Protein AF-A0A848LR47-F1 (afdb_monomer)

Sequence (119 aa):
MKRHVMLWAVFGVLGFFGAGCGPAMDEPAPQAGDPTTEPRPADDVTSEEDGEVHQMARNCQSTCPGVRADGTSCSIVGFGSTTFLGGCKKACRFAREDAVSKQEAQGCTISSACSDVCS

Mean predicted aligned error: 19.24 Å

Organism: NCBI:txid394095

Foldseek 3Di:
DPPPPPPPPPPPPPDDPDDDPDDDDDDDDDDDDDDDDDDDDDDDDDDDDPPDPVLQKKKKKKWFWWAAPVRDIDIFIFIAIDPNPDDQVRRVVNRVVRSCVCCVVVRTDRDDDIDMDMD

Secondary structure (DSSP, 8-state):
--SSSSSSSSSSSSS------------------------PPP----------------EEEEEEEEEETTS-EEEEEEEEE--TT--HHHHHHHHHHHHHHHHHHTTEEE-SPPEEEE-

pLDDT: mean 71.54, std 22.07, range [36.75, 96.75]

Solvent-accessible surface area (backbone atoms only — not comparable to full-atom values): 7669 Å² total; per-residue (Å²): 144,86,74,78,79,75,70,70,79,76,74,81,86,80,82,79,89,82,82,80,87,72,88,80,84,83,86,88,81,91,85,82,88,86,91,84,84,86,82,85,79,75,95,74,90,71,77,83,77,88,73,74,80,76,56,47,50,14,36,13,41,16,44,27,42,20,37,28,93,88,71,46,81,40,73,39,73,11,60,17,67,28,60,59,84,30,52,49,73,56,4,33,49,42,0,43,53,43,21,59,68,44,21,71,82,66,55,28,45,75,73,56,83,59,51,72,49,68,86

Structure (mmCIF, N/CA/C/O backbone):
data_AF-A0A848LR47-F1
#
_entry.id   AF-A0A848LR47-F1
#
loop_
_atom_site.group_PDB
_atom_site.id
_atom_site.type_symbol
_atom_site.label_atom_id
_atom_site.label_alt_id
_atom_site.label_comp_id
_atom_site.label_asym_id
_atom_site.label_entity_id
_atom_site.label_seq_id
_atom_site.pdbx_PDB_ins_code
_atom_site.Cartn_x
_atom_site.Cartn_y
_atom_site.Cartn_z
_atom_site.occupancy
_atom_site.B_iso_or_equiv
_atom_site.auth_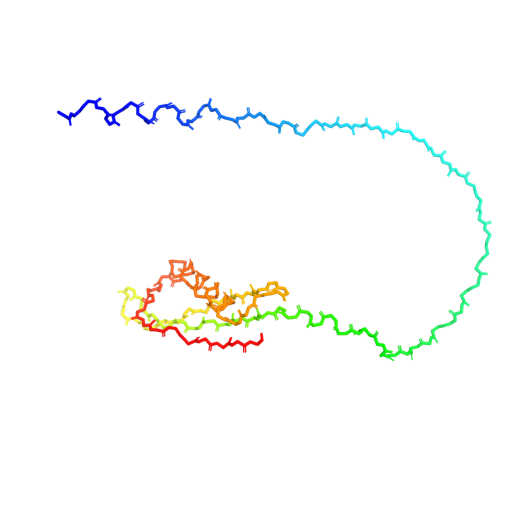seq_id
_atom_site.auth_comp_id
_atom_site.auth_asym_id
_atom_site.auth_atom_id
_atom_site.pdbx_PDB_model_num
ATOM 1 N N . MET A 1 1 ? -7.699 26.429 35.388 1.00 51.62 1 MET A N 1
ATOM 2 C CA . MET A 1 1 ? -8.167 25.886 34.090 1.00 51.62 1 MET A CA 1
ATOM 3 C C . MET A 1 1 ? -8.136 24.349 34.091 1.00 51.62 1 MET A C 1
ATOM 5 O O . MET A 1 1 ? -7.449 23.746 33.284 1.00 51.62 1 MET A O 1
ATOM 9 N N . LYS A 1 2 ? -8.816 23.686 35.041 1.00 54.16 2 LYS A N 1
ATOM 10 C CA . LYS A 1 2 ? -8.684 22.222 35.242 1.00 54.16 2 LYS A CA 1
ATOM 11 C C . LYS A 1 2 ? -9.998 21.532 35.641 1.00 54.16 2 LYS A C 1
ATOM 13 O O . LYS A 1 2 ? -9.984 20.448 36.200 1.00 54.16 2 LYS A O 1
ATOM 18 N N . ARG A 1 3 ? -11.137 22.190 35.383 1.00 54.53 3 ARG A N 1
ATOM 19 C CA . ARG A 1 3 ? -12.484 21.724 35.770 1.00 54.53 3 ARG A CA 1
ATOM 20 C C . ARG A 1 3 ? -13.456 21.533 34.596 1.00 54.53 3 ARG A C 1
ATOM 22 O O . ARG A 1 3 ? -14.540 21.017 34.806 1.00 54.53 3 ARG A O 1
ATOM 29 N N . HIS A 1 4 ? -13.065 21.882 33.366 1.00 52.69 4 HIS A N 1
ATOM 30 C CA . HIS A 1 4 ? -13.947 21.789 32.189 1.00 52.69 4 HIS A CA 1
ATOM 31 C C . HIS A 1 4 ? -13.753 20.520 31.345 1.00 52.69 4 HIS A C 1
ATOM 33 O O . HIS A 1 4 ? -14.563 20.251 30.469 1.00 52.69 4 HIS A O 1
ATOM 39 N N . VAL A 1 5 ? -12.720 19.716 31.620 1.00 55.91 5 VAL A N 1
ATOM 40 C CA . VAL A 1 5 ? -12.415 18.510 30.823 1.00 55.91 5 VAL A CA 1
ATOM 41 C C . VAL A 1 5 ? -13.182 17.275 31.318 1.00 55.91 5 VAL A C 1
ATOM 43 O O . VAL A 1 5 ? -13.383 16.336 30.560 1.00 55.91 5 VAL A O 1
ATOM 46 N N . MET A 1 6 ? -13.691 17.277 32.555 1.00 54.50 6 MET A N 1
ATOM 47 C CA . MET A 1 6 ? -14.387 16.106 33.112 1.00 54.50 6 MET A CA 1
ATOM 48 C C . MET A 1 6 ? -15.886 16.015 32.781 1.00 54.50 6 MET A C 1
ATOM 50 O O . MET A 1 6 ? -16.495 14.991 33.061 1.00 54.50 6 MET A O 1
ATOM 54 N N . LEU A 1 7 ? -16.489 17.043 32.171 1.00 51.56 7 LEU A N 1
ATOM 55 C CA . LEU A 1 7 ? -17.948 17.114 31.980 1.00 51.56 7 LEU A CA 1
ATOM 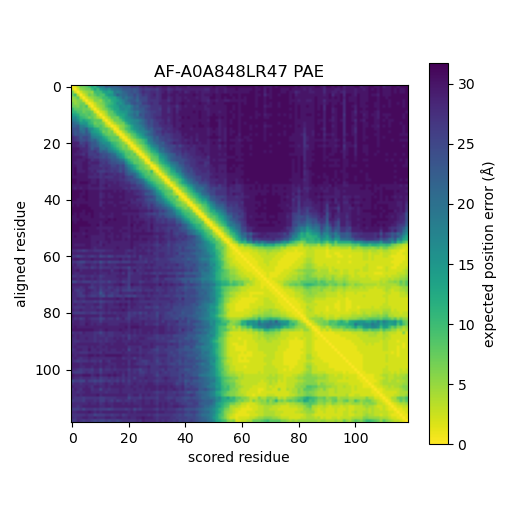56 C C . LEU A 1 7 ? -18.441 16.620 30.606 1.00 51.56 7 LEU A C 1
ATOM 58 O O . LEU A 1 7 ? -19.635 16.408 30.434 1.00 51.56 7 LEU A O 1
ATOM 62 N N . TRP A 1 8 ? -17.543 16.365 29.649 1.00 53.78 8 TRP A N 1
ATOM 63 C CA . TRP A 1 8 ? -17.910 15.877 28.307 1.00 53.78 8 TRP A CA 1
ATOM 64 C C . TRP A 1 8 ? -17.904 14.345 28.162 1.00 53.78 8 TRP A C 1
ATOM 66 O O . TRP A 1 8 ? -18.389 13.826 27.163 1.00 53.78 8 TRP A O 1
ATOM 76 N N . ALA A 1 9 ? -17.417 13.604 29.163 1.00 52.28 9 ALA A N 1
ATOM 77 C CA . ALA A 1 9 ? -17.288 12.144 29.096 1.00 52.28 9 ALA A CA 1
ATOM 78 C C . ALA A 1 9 ? -18.557 11.360 29.505 1.00 52.28 9 ALA A C 1
ATOM 80 O O . ALA A 1 9 ? -18.578 10.142 29.374 1.00 52.28 9 ALA A O 1
ATOM 81 N N . VAL A 1 10 ? -19.618 12.025 29.988 1.00 53.88 10 VAL A N 1
ATOM 82 C CA . VAL A 1 10 ? -20.810 11.349 30.553 1.00 53.88 10 VAL A CA 1
ATOM 83 C C . VAL A 1 10 ? -22.049 11.417 29.639 1.00 53.88 10 VAL A C 1
ATOM 85 O O . VAL A 1 10 ? -22.961 10.614 29.795 1.00 53.88 10 VAL A O 1
ATOM 88 N N . PHE A 1 11 ? -22.085 12.297 28.630 1.00 52.47 11 PHE A N 1
ATOM 89 C CA . PHE A 1 11 ? -23.286 12.508 27.795 1.00 52.47 11 PHE A CA 1
ATOM 90 C C . PHE A 1 11 ? -23.309 11.778 26.436 1.00 52.47 11 PHE A C 1
ATOM 92 O O . PHE A 1 11 ? -24.324 11.820 25.750 1.00 52.47 11 PHE A O 1
ATOM 99 N N . GLY A 1 12 ? -22.238 11.086 26.032 1.00 48.84 12 GLY A N 1
ATOM 100 C CA . GLY A 1 12 ? -22.164 10.435 24.710 1.00 48.84 12 GLY A CA 1
ATOM 101 C C . GLY A 1 12 ? -22.683 8.991 24.633 1.00 48.84 12 GLY A C 1
ATOM 102 O O . GLY A 1 12 ? -22.776 8.446 23.540 1.00 48.84 12 GLY A O 1
ATOM 103 N N . VAL A 1 13 ? -22.998 8.353 25.766 1.00 53.34 13 VAL A N 1
ATOM 104 C CA . VAL A 1 13 ? -23.251 6.894 25.845 1.00 53.34 13 VAL A CA 1
ATOM 105 C C . VAL A 1 13 ? -24.750 6.542 25.966 1.00 53.34 13 VAL A C 1
ATOM 107 O O . VAL A 1 13 ? -25.111 5.373 26.008 1.00 53.34 13 VAL A O 1
ATOM 110 N N . LEU A 1 14 ? -25.661 7.523 25.971 1.00 54.16 14 LEU A N 1
ATOM 111 C CA . LEU A 1 14 ? -27.080 7.308 26.321 1.00 54.16 14 LEU A CA 1
ATOM 112 C C . LEU A 1 14 ? -28.091 7.980 25.373 1.00 54.16 14 LEU A C 1
ATOM 114 O O . LEU A 1 14 ? -29.154 8.417 25.803 1.00 54.16 14 LEU A O 1
ATOM 118 N N . GLY A 1 15 ? -27.801 8.053 24.072 1.00 49.78 15 GLY A N 1
ATOM 119 C CA . GLY A 1 15 ? -28.749 8.654 23.130 1.00 49.78 15 GLY A CA 1
ATOM 120 C C . GLY A 1 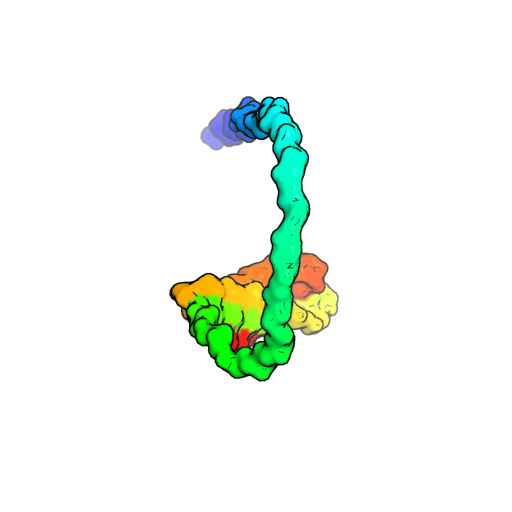15 ? -28.534 8.276 21.674 1.00 49.78 15 GLY A C 1
ATOM 121 O O . GLY A 1 15 ? -28.018 9.098 20.934 1.00 49.78 15 GLY A O 1
ATOM 122 N N . PHE A 1 16 ? -28.914 7.053 21.285 1.00 46.78 16 PHE A N 1
ATOM 123 C CA . PHE A 1 16 ? -29.765 6.747 20.111 1.00 46.78 16 PHE A CA 1
ATOM 124 C C . PHE A 1 16 ? -29.865 5.223 19.881 1.00 46.78 16 PHE A C 1
ATOM 126 O O . PHE A 1 16 ? -29.556 4.683 18.824 1.00 46.78 16 PHE A O 1
ATOM 133 N N . PHE A 1 17 ? -30.331 4.504 20.903 1.00 51.97 17 PHE A N 1
ATOM 134 C CA . PHE A 1 17 ? -31.123 3.294 20.685 1.00 51.97 17 PHE A CA 1
ATOM 135 C C . PHE A 1 17 ? -32.521 3.776 20.271 1.00 51.97 17 PHE A C 1
ATOM 137 O O . PHE A 1 17 ? -33.228 4.332 21.109 1.00 51.97 17 PHE A O 1
ATOM 144 N N . GLY A 1 18 ? -32.915 3.636 19.000 1.00 51.53 18 GLY A N 1
ATOM 145 C CA . GLY A 1 18 ? -34.271 4.025 18.593 1.00 51.53 18 GLY A CA 1
ATOM 146 C C . GLY A 1 18 ? -34.508 4.281 17.106 1.00 51.53 18 GLY A C 1
ATOM 147 O O . GLY A 1 18 ? -34.921 5.374 16.742 1.00 51.53 18 GLY A O 1
ATOM 148 N N . ALA A 1 19 ? -34.316 3.274 16.256 1.00 49.06 19 ALA A N 1
ATOM 149 C CA . ALA A 1 19 ? -35.067 3.153 15.004 1.00 49.06 19 ALA A CA 1
ATOM 150 C C . ALA A 1 19 ? -35.326 1.661 14.758 1.00 49.06 19 ALA A C 1
ATOM 152 O O . ALA A 1 19 ? -34.510 0.949 14.179 1.00 49.06 19 ALA A O 1
ATOM 153 N N . GLY A 1 20 ? -36.432 1.173 15.322 1.00 42.41 20 GLY A N 1
ATOM 154 C CA . GLY A 1 20 ? -36.887 -0.198 15.149 1.00 42.41 20 GLY A CA 1
ATOM 155 C C . GLY A 1 20 ? -37.322 -0.460 13.708 1.00 42.41 20 GLY A C 1
ATOM 156 O O . GLY A 1 20 ? -38.185 0.238 13.182 1.00 42.41 20 GLY A O 1
ATOM 157 N N . CYS A 1 21 ? -36.759 -1.504 13.096 1.00 53.75 21 CYS A N 1
ATOM 158 C CA . CYS A 1 21 ? -37.432 -2.238 12.030 1.00 53.75 21 CYS A CA 1
ATOM 159 C C . CYS A 1 21 ? -38.588 -3.010 12.675 1.00 53.75 21 CYS A C 1
ATOM 161 O O . CYS A 1 21 ? -38.369 -4.022 13.340 1.00 53.75 21 CYS A O 1
ATOM 163 N N . GLY A 1 22 ? -39.807 -2.490 12.550 1.00 40.88 22 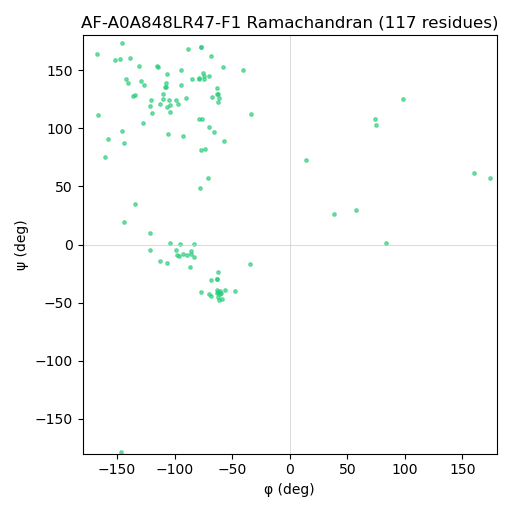GLY A N 1
ATOM 164 C CA . GLY A 1 22 ? -41.012 -3.230 12.913 1.00 40.88 22 GLY A CA 1
ATOM 165 C C . GLY A 1 22 ? -41.259 -4.380 11.926 1.00 40.88 22 GLY A C 1
ATOM 166 O O . GLY A 1 22 ? -40.982 -4.216 10.736 1.00 40.88 22 GLY A O 1
ATOM 167 N N . PRO A 1 23 ? -41.784 -5.533 12.375 1.00 47.66 23 PRO A N 1
ATOM 168 C CA . PRO A 1 23 ? -42.271 -6.562 11.472 1.00 47.66 23 PRO A CA 1
ATOM 169 C C . PRO A 1 23 ? -43.655 -6.139 10.972 1.00 47.66 23 PRO A C 1
ATOM 171 O O . PRO A 1 23 ? -44.624 -6.154 11.728 1.00 47.66 23 PRO A O 1
ATOM 174 N N . ALA A 1 24 ? -43.759 -5.747 9.707 1.00 40.97 24 ALA A N 1
ATOM 175 C CA . ALA A 1 24 ? -45.044 -5.711 9.024 1.00 40.97 24 ALA A CA 1
ATOM 176 C C . ALA A 1 24 ? -45.222 -7.058 8.312 1.00 40.97 24 ALA A C 1
ATOM 178 O O . ALA A 1 24 ? -44.709 -7.270 7.216 1.00 40.97 24 ALA A O 1
ATOM 179 N N . MET A 1 25 ? -45.891 -7.987 8.999 1.00 51.59 25 MET A N 1
ATOM 180 C CA . MET A 1 25 ? -46.682 -9.020 8.338 1.00 51.59 25 MET A CA 1
ATOM 181 C C . MET A 1 25 ? -47.785 -8.322 7.542 1.00 51.59 25 MET A C 1
ATOM 183 O O . MET A 1 25 ? -48.562 -7.582 8.136 1.00 51.59 25 MET A O 1
ATOM 187 N N . ASP A 1 26 ? -47.881 -8.620 6.251 1.00 45.66 26 ASP A N 1
ATOM 188 C CA . ASP A 1 26 ? -49.148 -8.597 5.522 1.00 45.66 26 ASP A CA 1
ATOM 189 C C . ASP A 1 26 ? -49.092 -9.726 4.477 1.00 45.66 26 ASP A C 1
ATOM 191 O O . ASP A 1 26 ? -48.446 -9.627 3.435 1.00 45.66 26 ASP A O 1
ATOM 195 N N . GLU A 1 27 ? -49.686 -10.860 4.846 1.00 48.94 27 GLU A N 1
ATOM 196 C CA . GLU A 1 27 ? -50.122 -11.940 3.960 1.00 48.94 27 GLU A CA 1
ATOM 197 C C . GLU A 1 27 ? -51.645 -11.795 3.852 1.00 48.94 27 GLU A C 1
ATOM 199 O O . GLU A 1 27 ? -52.322 -11.747 4.883 1.00 48.94 27 GLU A O 1
ATOM 204 N N . PRO A 1 28 ? -52.193 -11.593 2.644 1.00 46.47 28 PRO A N 1
ATOM 205 C CA . PRO A 1 28 ? -53.078 -12.602 2.029 1.00 46.47 28 PRO A CA 1
ATOM 206 C C . PRO A 1 28 ? -52.929 -12.597 0.484 1.00 46.47 28 PRO A C 1
ATOM 208 O O . PRO A 1 28 ? -52.514 -11.606 -0.099 1.00 46.47 28 PRO A O 1
ATOM 211 N N . ALA A 1 29 ? -53.266 -13.582 -0.345 1.00 46.44 29 ALA A N 1
ATOM 212 C CA . ALA A 1 29 ? -53.936 -14.876 -0.290 1.00 46.44 29 ALA A CA 1
ATOM 213 C C . ALA A 1 29 ? -53.651 -15.566 -1.661 1.00 46.44 29 ALA A C 1
ATOM 215 O O . ALA A 1 29 ? -53.235 -14.894 -2.610 1.00 46.44 29 ALA A O 1
ATOM 216 N N . PRO A 1 30 ? -53.862 -16.886 -1.801 1.00 51.88 30 PRO A N 1
ATOM 217 C CA . PRO A 1 30 ? -53.439 -17.661 -2.966 1.00 51.88 30 PRO A CA 1
ATOM 218 C C . PRO A 1 30 ? -54.385 -17.470 -4.160 1.00 51.88 30 PRO A C 1
ATOM 220 O O . PRO A 1 30 ? -55.604 -17.462 -3.994 1.00 51.88 30 PRO A O 1
ATOM 223 N N . GLN A 1 31 ? -53.839 -17.411 -5.376 1.00 44.84 31 GLN A N 1
ATOM 224 C CA . GLN A 1 31 ? -54.599 -17.712 -6.591 1.00 44.84 31 GLN A CA 1
ATOM 225 C C . GLN A 1 31 ? -53.946 -18.891 -7.309 1.00 44.84 31 GLN A C 1
ATOM 227 O O . GLN A 1 31 ? -52.806 -18.827 -7.762 1.00 44.84 31 GLN A O 1
ATOM 232 N N . ALA A 1 32 ? -54.692 -19.991 -7.323 1.00 45.09 32 ALA A N 1
ATOM 233 C CA . ALA A 1 32 ? -54.432 -21.208 -8.067 1.00 45.09 32 ALA A CA 1
ATOM 234 C C . ALA A 1 32 ? -55.182 -21.174 -9.414 1.00 45.09 32 ALA A C 1
ATOM 236 O O . ALA A 1 32 ? -56.286 -20.633 -9.471 1.00 45.09 32 ALA A O 1
ATOM 237 N N . GLY A 1 33 ? -54.610 -21.835 -10.430 1.00 36.75 33 GLY A N 1
ATOM 238 C CA . GLY A 1 33 ? -55.224 -22.171 -11.732 1.00 36.75 33 GLY A CA 1
ATOM 239 C C . GLY A 1 33 ? -54.841 -21.191 -12.851 1.00 36.75 33 GLY A C 1
ATOM 240 O O . GLY A 1 33 ? -54.991 -19.992 -12.672 1.00 36.75 33 GLY A O 1
ATOM 241 N N . ASP A 1 34 ? -54.300 -21.574 -14.011 1.00 37.75 34 ASP A N 1
ATOM 242 C CA . ASP A 1 34 ? -54.334 -22.854 -14.732 1.00 37.75 34 ASP A CA 1
ATOM 243 C C . ASP A 1 34 ? -53.070 -23.057 -15.616 1.00 37.75 34 ASP A C 1
ATOM 245 O O . ASP A 1 34 ? -52.406 -22.081 -15.977 1.00 37.75 34 ASP A O 1
ATOM 249 N N . PRO A 1 35 ? -52.733 -24.309 -15.991 1.00 53.28 35 PRO A N 1
ATOM 250 C CA . PRO A 1 35 ? -51.579 -24.680 -16.814 1.00 53.28 35 PRO A CA 1
ATOM 251 C C . PRO A 1 35 ? -51.965 -24.798 -18.295 1.00 53.28 35 PRO A C 1
ATOM 253 O O . PRO A 1 35 ? -52.973 -25.429 -18.577 1.00 53.28 35 PRO A O 1
ATOM 256 N N . THR A 1 36 ? -51.174 -24.301 -19.259 1.00 43.09 36 THR A N 1
ATOM 257 C CA . THR A 1 36 ? -51.223 -24.752 -20.675 1.00 43.09 36 THR A CA 1
ATOM 258 C C . THR A 1 36 ? -49.999 -24.250 -21.467 1.00 43.09 36 THR A C 1
ATOM 260 O O . THR A 1 36 ? -49.881 -23.068 -21.764 1.00 43.09 36 THR A O 1
ATOM 263 N N . THR A 1 37 ? -49.149 -25.215 -21.839 1.00 42.44 37 THR A N 1
ATOM 264 C CA . THR A 1 37 ? -48.445 -25.364 -23.134 1.00 42.44 37 THR A CA 1
ATOM 265 C C . THR A 1 37 ? -47.253 -24.458 -23.485 1.00 42.44 37 THR A C 1
ATOM 267 O O . THR A 1 37 ? -47.386 -23.306 -23.882 1.00 42.44 37 THR A O 1
ATOM 270 N N . GLU A 1 38 ? -46.073 -25.088 -23.448 1.00 44.22 38 GLU A N 1
ATOM 271 C CA . GLU A 1 38 ? -44.819 -24.704 -24.113 1.00 44.22 38 GLU A CA 1
ATOM 272 C C . GLU A 1 38 ? -44.993 -24.600 -25.647 1.00 44.22 38 GLU A C 1
ATOM 274 O O . GLU A 1 38 ? -45.804 -25.324 -26.230 1.00 44.22 38 GLU A O 1
ATOM 279 N N . PRO A 1 39 ? -44.190 -23.768 -26.331 1.00 42.94 39 PRO A N 1
ATOM 280 C CA . PRO A 1 39 ? -43.071 -24.377 -27.054 1.00 42.94 39 PRO A CA 1
ATOM 281 C C . PRO A 1 39 ? -41.750 -23.612 -26.882 1.00 42.94 39 PRO A C 1
ATOM 283 O O . PRO A 1 39 ? -41.666 -22.417 -27.167 1.00 42.94 39 PRO A O 1
ATOM 286 N N . ARG A 1 40 ? -40.694 -24.332 -26.477 1.00 52.53 40 ARG A N 1
ATOM 287 C CA . ARG A 1 40 ? -39.292 -23.913 -26.616 1.00 52.53 40 ARG A CA 1
ATOM 288 C C . ARG A 1 40 ? -38.945 -23.752 -28.101 1.00 52.53 40 ARG A C 1
ATOM 290 O O . ARG A 1 40 ? -39.114 -24.714 -28.853 1.00 52.53 40 ARG A O 1
ATOM 297 N N . PRO A 1 41 ? -38.357 -22.625 -28.527 1.00 44.91 41 PRO A N 1
ATOM 298 C CA . PRO A 1 41 ? -37.366 -22.635 -29.582 1.00 44.91 41 PRO A CA 1
ATOM 299 C C . PRO A 1 41 ? -35.999 -22.945 -28.967 1.00 44.91 41 PRO A C 1
ATOM 301 O O . PRO A 1 41 ? -35.691 -22.571 -27.834 1.00 44.91 41 PRO A O 1
ATOM 304 N N . ALA A 1 42 ? -35.243 -23.722 -29.724 1.00 41.62 42 ALA A N 1
ATOM 305 C CA . ALA A 1 42 ? -34.015 -24.376 -29.341 1.00 41.62 42 ALA A CA 1
ATOM 306 C C . ALA A 1 42 ? -32.852 -23.407 -29.101 1.00 41.62 42 ALA A C 1
ATOM 308 O O . ALA A 1 42 ? -32.859 -22.266 -29.556 1.00 41.62 42 ALA A O 1
ATOM 309 N N . ASP A 1 43 ? -31.855 -23.937 -28.398 1.00 50.66 43 ASP A N 1
ATOM 310 C CA . ASP A 1 43 ? -30.467 -23.503 -28.394 1.00 50.66 43 ASP A CA 1
ATOM 311 C C . ASP A 1 43 ? -30.011 -22.960 -29.759 1.00 50.66 43 ASP A C 1
ATOM 313 O O . ASP A 1 43 ? -29.824 -23.723 -30.705 1.00 50.66 43 ASP A O 1
ATOM 317 N N . ASP A 1 44 ? -29.748 -21.657 -29.820 1.00 37.28 44 ASP A N 1
ATOM 318 C CA . ASP A 1 44 ? -28.769 -21.093 -30.742 1.00 37.28 44 ASP A CA 1
ATOM 319 C C . ASP A 1 44 ? -27.811 -20.226 -29.923 1.00 37.28 44 ASP A C 1
ATOM 321 O O . ASP A 1 44 ? -28.133 -19.145 -29.426 1.00 37.28 44 ASP A O 1
ATOM 325 N N . VAL A 1 45 ? -26.619 -20.782 -29.725 1.00 49.75 45 VAL A N 1
ATOM 326 C CA . VAL A 1 45 ? -25.435 -20.069 -29.273 1.00 49.75 45 VAL A CA 1
ATOM 327 C C . VAL A 1 45 ? -25.062 -19.097 -30.386 1.00 49.75 45 VAL A C 1
ATOM 329 O O . VAL A 1 45 ? -24.363 -19.459 -31.326 1.00 49.75 45 VAL A O 1
ATOM 332 N N . THR A 1 46 ? -25.485 -17.847 -30.263 1.00 41.66 46 THR A N 1
ATOM 333 C CA . THR A 1 46 ? -24.739 -16.729 -30.838 1.00 41.66 46 THR A CA 1
ATOM 334 C C . THR A 1 46 ? -24.057 -16.001 -29.696 1.00 41.66 46 THR A C 1
ATOM 336 O O . THR A 1 46 ? -24.653 -15.185 -28.994 1.00 41.66 46 THR A O 1
ATOM 339 N N . SER A 1 47 ? -22.799 -16.392 -29.487 1.00 53.78 47 SER A N 1
ATOM 340 C CA . SER A 1 47 ? -21.750 -15.535 -28.946 1.00 53.78 47 SER A CA 1
ATOM 341 C C . SER A 1 47 ? -21.843 -14.130 -29.545 1.00 53.78 47 SER A C 1
ATOM 343 O O . SER A 1 47 ? -22.175 -14.009 -30.721 1.00 53.78 47 SER A O 1
ATOM 345 N N . GLU A 1 48 ? -21.422 -13.129 -28.760 1.00 51.75 48 GLU A N 1
ATOM 346 C CA . GLU A 1 48 ? -21.234 -11.727 -29.179 1.00 51.75 48 GLU A CA 1
ATOM 347 C C . GLU A 1 48 ? -22.600 -11.019 -29.327 1.00 51.75 48 GLU A C 1
ATOM 349 O O . GLU A 1 48 ? -23.374 -11.305 -30.223 1.00 51.75 48 GLU A O 1
ATOM 354 N N . GLU A 1 49 ? -23.074 -10.174 -28.412 1.00 50.81 49 GLU A N 1
ATOM 355 C CA . GLU A 1 49 ? -22.488 -8.916 -27.955 1.00 50.81 49 GLU A CA 1
ATOM 356 C C . GLU A 1 49 ? -23.055 -8.567 -26.558 1.00 50.81 49 GLU A C 1
ATOM 358 O O . GLU A 1 49 ? -24.069 -7.880 -26.432 1.00 50.81 49 GLU A O 1
ATOM 363 N N . ASP A 1 50 ? -22.395 -8.998 -25.476 1.00 43.97 50 ASP A N 1
ATOM 364 C CA . ASP A 1 50 ? -22.532 -8.305 -24.186 1.00 43.97 50 ASP A CA 1
ATOM 365 C C . ASP A 1 50 ? -21.657 -7.056 -24.309 1.00 43.97 50 ASP A C 1
ATOM 367 O O . ASP A 1 50 ? -20.456 -7.069 -24.027 1.00 43.97 50 ASP A O 1
ATOM 371 N N . GLY A 1 51 ? -22.239 -6.041 -24.952 1.00 45.72 51 GLY A N 1
ATOM 372 C CA . GLY A 1 51 ? -21.603 -4.792 -25.336 1.00 45.72 51 GLY A CA 1
ATOM 373 C C . GLY A 1 51 ? -21.030 -4.087 -24.121 1.00 45.72 51 GLY A C 1
ATOM 374 O O . GLY A 1 51 ? -21.707 -3.293 -23.478 1.00 45.72 51 GLY A O 1
ATOM 375 N N . GLU A 1 52 ? -19.780 -4.436 -23.829 1.00 52.44 52 GLU A N 1
ATOM 376 C CA . GLU A 1 52 ? -18.758 -3.711 -23.100 1.00 52.44 52 GLU A CA 1
ATOM 377 C C . GLU A 1 52 ? -19.295 -2.505 -22.320 1.00 52.44 52 GLU A C 1
ATOM 379 O O . GLU A 1 52 ? -18.991 -1.344 -22.590 1.00 52.44 52 GLU A O 1
ATOM 384 N N . VAL A 1 53 ? -20.004 -2.784 -21.231 1.00 52.03 53 VAL A N 1
ATOM 385 C CA . VAL A 1 53 ? -20.068 -1.850 -20.111 1.00 52.03 53 VAL A CA 1
ATOM 386 C C . VAL A 1 53 ? -18.755 -1.993 -19.322 1.00 52.03 53 VAL A C 1
ATOM 388 O O . VAL A 1 53 ? -18.759 -2.067 -18.098 1.00 52.03 53 VAL A O 1
ATOM 391 N N . HIS A 1 54 ? -17.587 -1.975 -20.002 1.00 50.22 54 HIS A N 1
ATOM 392 C CA . HIS A 1 54 ? -16.314 -1.551 -19.391 1.00 50.22 54 HIS A CA 1
ATOM 393 C C . HIS A 1 54 ? -16.383 -0.042 -19.175 1.00 50.22 54 HIS A C 1
ATOM 395 O O . HIS A 1 54 ? -15.586 0.769 -19.644 1.00 50.22 54 HIS A O 1
ATOM 401 N N . GLN A 1 55 ? -17.400 0.353 -18.433 1.00 56.97 55 GLN A N 1
ATOM 402 C CA . GLN A 1 55 ? -17.583 1.680 -17.945 1.00 56.97 55 GLN A CA 1
ATOM 403 C C . GLN A 1 55 ? -16.560 1.851 -16.809 1.00 56.97 55 GLN A C 1
ATOM 405 O O . GLN A 1 55 ? -16.855 1.693 -15.628 1.00 56.97 55 GLN A O 1
ATOM 410 N N . MET A 1 56 ? -15.330 2.164 -17.245 1.00 66.12 56 MET A N 1
ATOM 411 C CA . MET A 1 56 ? -14.208 2.909 -16.649 1.00 66.12 56 MET A CA 1
ATOM 412 C C . MET A 1 56 ? -13.919 2.737 -15.145 1.00 66.12 56 MET A C 1
ATOM 414 O O . MET A 1 56 ? -13.334 3.628 -14.523 1.00 66.12 56 MET A O 1
ATOM 418 N N . ALA A 1 57 ? -14.286 1.612 -14.539 1.00 73.88 57 ALA A N 1
ATOM 419 C CA . ALA A 1 57 ? -13.718 1.221 -13.257 1.00 73.88 57 ALA A CA 1
ATOM 420 C C . 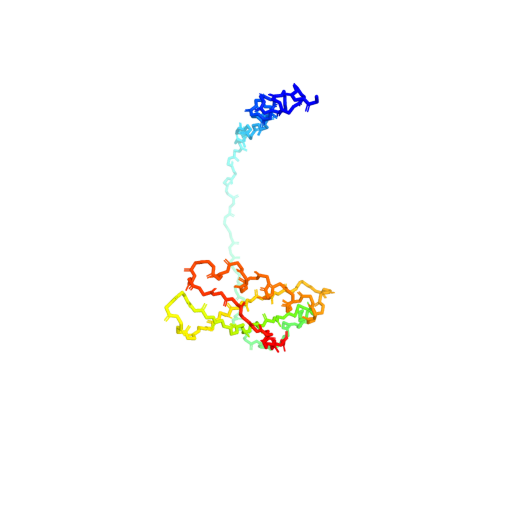ALA A 1 57 ? -12.211 0.993 -13.442 1.00 73.88 57 ALA A C 1
ATOM 422 O O . ALA A 1 57 ? -11.795 0.302 -14.371 1.00 73.88 57 ALA A O 1
ATOM 423 N N . ARG A 1 58 ? -11.389 1.603 -12.585 1.00 89.25 58 ARG A N 1
ATOM 424 C CA . ARG A 1 58 ? -9.941 1.373 -12.553 1.00 89.25 58 ARG A CA 1
ATOM 425 C C . ARG A 1 58 ? -9.600 0.585 -11.314 1.00 89.25 58 ARG A C 1
ATOM 427 O O . ARG A 1 58 ? -10.063 0.909 -10.221 1.00 89.25 58 ARG A O 1
ATOM 434 N N . ASN A 1 59 ? -8.753 -0.409 -11.488 1.00 91.94 59 ASN A N 1
ATOM 435 C CA . ASN A 1 59 ? -8.215 -1.196 -10.402 1.00 91.94 59 ASN A CA 1
ATOM 436 C C . ASN A 1 59 ? -6.763 -0.797 -10.192 1.00 91.94 59 ASN A C 1
ATOM 438 O O . ASN A 1 59 ? -6.053 -0.428 -11.122 1.00 91.94 59 ASN A O 1
ATOM 442 N N . CYS A 1 60 ? -6.310 -0.835 -8.950 1.00 94.88 60 CYS A N 1
ATOM 443 C CA . CYS A 1 60 ? -4.915 -0.631 -8.641 1.00 94.88 60 CYS A CA 1
ATOM 444 C C . CYS A 1 60 ? -4.466 -1.574 -7.541 1.00 94.88 60 CYS A C 1
ATOM 446 O O . CYS A 1 60 ? -5.163 -1.797 -6.549 1.00 94.88 60 CYS A O 1
ATOM 448 N N . GLN A 1 61 ? -3.267 -2.096 -7.732 1.00 96.75 61 GLN A N 1
ATOM 449 C CA . GLN A 1 61 ? -2.535 -2.860 -6.750 1.00 96.75 61 GLN A CA 1
ATOM 450 C C . GLN A 1 61 ? -1.344 -2.022 -6.296 1.00 96.75 61 GLN A C 1
ATOM 452 O O . GLN A 1 61 ? -0.546 -1.577 -7.118 1.00 96.75 61 GLN A O 1
ATOM 457 N N . SER A 1 62 ? -1.221 -1.814 -4.990 1.00 96.31 62 SER A N 1
ATOM 458 C CA . SER A 1 62 ? -0.092 -1.112 -4.385 1.00 96.31 62 SER A CA 1
ATOM 459 C C . SER A 1 62 ? 0.723 -2.098 -3.563 1.00 96.31 62 SER A C 1
ATOM 461 O O . SER A 1 62 ? 0.207 -2.692 -2.619 1.00 96.31 62 SER A O 1
ATOM 463 N N . THR A 1 63 ? 2.001 -2.249 -3.895 1.00 96.38 63 THR A N 1
ATOM 464 C CA . THR A 1 63 ? 2.949 -3.057 -3.121 1.00 96.38 63 THR A CA 1
ATOM 465 C C . THR A 1 63 ? 3.862 -2.134 -2.328 1.00 96.38 63 THR A C 1
ATOM 467 O O . THR A 1 63 ? 4.652 -1.380 -2.897 1.00 96.38 63 THR A O 1
ATOM 470 N N . CYS A 1 64 ? 3.744 -2.187 -1.005 1.00 95.31 64 CYS A N 1
ATOM 471 C CA . CYS A 1 64 ? 4.474 -1.344 -0.070 1.00 95.31 64 CYS A CA 1
ATOM 472 C C . CYS A 1 64 ? 5.562 -2.164 0.642 1.00 95.31 64 CYS A C 1
ATOM 474 O O . CYS A 1 64 ? 5.224 -3.115 1.355 1.00 95.31 64 CYS A O 1
ATOM 476 N N . PRO A 1 65 ? 6.853 -1.823 0.485 1.00 95.88 65 PRO A N 1
ATOM 477 C CA . PRO A 1 65 ? 7.916 -2.441 1.264 1.00 95.88 65 PRO A CA 1
ATOM 478 C C . PRO A 1 65 ? 7.905 -1.905 2.698 1.00 95.88 65 PRO A C 1
ATOM 480 O O . PRO A 1 65 ? 7.692 -0.712 2.943 1.00 95.88 65 PRO A O 1
ATOM 483 N N . GLY A 1 66 ? 8.182 -2.787 3.646 1.00 94.38 66 GLY A N 1
ATOM 484 C CA . GLY A 1 66 ? 8.223 -2.475 5.062 1.00 94.38 66 GLY A CA 1
ATOM 485 C C . GLY A 1 66 ? 9.268 -3.280 5.817 1.00 94.38 66 GLY A C 1
ATOM 486 O O . GLY A 1 66 ? 10.008 -4.091 5.254 1.00 94.38 66 GLY A O 1
ATOM 487 N N . VAL A 1 67 ? 9.314 -3.033 7.120 1.00 94.81 67 VAL A N 1
ATOM 488 C CA . VAL A 1 67 ? 10.175 -3.730 8.074 1.00 94.81 67 VAL A CA 1
ATOM 489 C C . VAL A 1 67 ? 9.352 -4.214 9.258 1.00 94.81 67 VAL A C 1
ATOM 491 O O . VAL A 1 67 ? 8.440 -3.527 9.722 1.00 94.81 67 VAL A O 1
ATOM 494 N N . ARG A 1 68 ? 9.663 -5.410 9.745 1.00 93.88 68 ARG A N 1
ATOM 495 C CA . ARG A 1 68 ? 9.087 -5.960 10.974 1.00 93.88 68 ARG A CA 1
ATOM 496 C C . ARG A 1 68 ? 9.906 -5.538 12.193 1.00 93.88 68 ARG A C 1
ATOM 498 O O .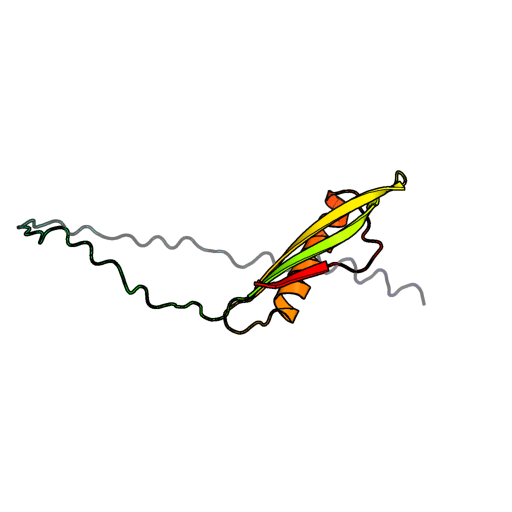 ARG A 1 68 ? 11.030 -5.055 12.073 1.00 93.88 68 ARG A O 1
ATOM 505 N N . ALA A 1 69 ? 9.352 -5.761 13.384 1.00 90.94 69 ALA A N 1
ATOM 506 C CA . ALA A 1 69 ? 10.020 -5.448 14.651 1.00 90.94 69 ALA A CA 1
ATOM 507 C C . ALA A 1 69 ? 11.329 -6.235 14.875 1.00 90.94 69 ALA A C 1
ATOM 509 O O . ALA A 1 69 ? 12.199 -5.778 15.609 1.00 90.94 69 ALA A O 1
ATOM 510 N N . ASP A 1 70 ? 11.482 -7.394 14.229 1.00 92.06 70 ASP A N 1
ATOM 511 C CA . ASP A 1 70 ? 12.692 -8.225 14.257 1.00 92.06 70 ASP A CA 1
ATOM 512 C C . ASP A 1 70 ? 13.770 -7.779 13.245 1.00 92.06 70 ASP A C 1
ATOM 514 O O . ASP A 1 70 ? 14.830 -8.395 13.157 1.00 92.06 70 ASP A O 1
ATOM 518 N N . GLY A 1 71 ? 13.515 -6.709 12.482 1.00 90.06 71 GLY A N 1
ATOM 519 C CA . GLY A 1 71 ? 14.425 -6.181 11.465 1.00 90.06 71 GLY A CA 1
ATOM 520 C C . GLY A 1 71 ? 14.342 -6.885 10.109 1.00 90.06 71 GLY A C 1
ATOM 521 O O . GLY A 1 71 ? 15.076 -6.513 9.193 1.00 90.06 71 GLY A O 1
ATOM 522 N N . THR A 1 72 ? 13.454 -7.871 9.942 1.00 94.38 72 THR A N 1
ATOM 523 C CA . THR A 1 72 ? 13.241 -8.528 8.645 1.00 94.38 72 THR A CA 1
ATOM 524 C C . THR A 1 72 ? 12.434 -7.645 7.694 1.00 94.38 72 THR A C 1
ATOM 526 O O . THR A 1 72 ? 11.573 -6.863 8.112 1.00 94.38 72 THR A O 1
ATOM 529 N N . SER A 1 73 ? 12.713 -7.754 6.392 1.00 93.94 73 SER A N 1
ATOM 530 C CA . SER A 1 73 ? 11.920 -7.077 5.370 1.00 93.94 73 SER A CA 1
ATOM 531 C C . SER A 1 73 ? 10.578 -7.777 5.177 1.00 93.94 73 SER A C 1
ATOM 533 O O . SER A 1 73 ? 10.449 -8.999 5.263 1.00 93.94 73 SER A O 1
ATOM 535 N N . CYS A 1 74 ? 9.557 -6.981 4.899 1.00 93.88 74 CYS A N 1
ATOM 536 C CA . CYS A 1 74 ? 8.219 -7.450 4.589 1.00 93.88 74 CYS A CA 1
ATOM 537 C C . CYS A 1 74 ? 7.637 -6.621 3.447 1.00 93.88 74 CYS A C 1
ATOM 539 O O . CYS A 1 74 ? 8.109 -5.528 3.136 1.00 93.88 74 CYS A O 1
ATOM 541 N N . SER A 1 75 ? 6.615 -7.157 2.794 1.00 94.62 75 SER A N 1
ATOM 542 C CA . SER A 1 75 ? 5.905 -6.473 1.720 1.00 94.62 75 SER A CA 1
ATOM 543 C C . SER A 1 75 ? 4.415 -6.636 1.933 1.00 94.62 75 SER A C 1
ATOM 545 O O . SER A 1 75 ? 3.938 -7.763 2.082 1.00 94.62 75 SER A O 1
ATOM 547 N N . ILE A 1 76 ? 3.694 -5.524 1.911 1.00 95.69 76 ILE A N 1
ATOM 548 C CA . ILE A 1 76 ? 2.247 -5.509 2.068 1.00 95.69 76 ILE A CA 1
ATOM 549 C C . ILE A 1 76 ? 1.641 -5.133 0.732 1.00 95.69 76 ILE A C 1
ATOM 551 O O . ILE A 1 76 ? 2.027 -4.137 0.118 1.00 95.69 76 ILE A O 1
ATOM 555 N N . VAL A 1 77 ? 0.681 -5.936 0.294 1.00 96.31 77 VAL A N 1
ATOM 556 C CA . VAL A 1 77 ? -0.075 -5.679 -0.923 1.00 96.31 77 VAL A CA 1
ATOM 557 C C . VAL A 1 77 ? -1.452 -5.174 -0.534 1.00 96.31 77 VAL A C 1
ATOM 559 O O . VAL A 1 77 ? -2.180 -5.840 0.210 1.00 96.31 77 VAL A O 1
ATOM 562 N N . GLY A 1 78 ? -1.798 -4.005 -1.055 1.00 95.69 78 GLY A N 1
ATOM 563 C CA . GLY A 1 78 ? -3.135 -3.455 -0.956 1.00 95.69 78 GLY A CA 1
ATOM 564 C C . GLY A 1 78 ? -3.809 -3.339 -2.314 1.00 95.69 78 GLY A C 1
ATOM 565 O O . GLY A 1 78 ? -3.150 -3.238 -3.353 1.00 95.69 78 GLY A O 1
ATOM 566 N N . PHE A 1 79 ? -5.135 -3.374 -2.293 1.00 96.00 79 PHE A N 1
ATOM 567 C CA . PHE A 1 79 ? -5.981 -3.356 -3.479 1.00 96.00 79 PHE A CA 1
ATOM 568 C C . PHE A 1 79 ? -7.003 -2.235 -3.377 1.00 96.00 79 PHE A C 1
ATOM 570 O O . PHE A 1 79 ? -7.596 -2.003 -2.328 1.00 96.00 79 PHE A O 1
ATOM 577 N N . GLY A 1 80 ? -7.207 -1.533 -4.483 1.00 93.75 80 GLY A N 1
ATOM 578 C CA . GLY A 1 80 ? -8.183 -0.464 -4.572 1.00 93.75 80 GLY A CA 1
ATOM 579 C C . GLY A 1 80 ? -8.856 -0.477 -5.925 1.00 93.75 80 GLY A C 1
ATOM 580 O O . GLY A 1 80 ? -8.217 -0.720 -6.946 1.00 93.75 80 GLY A O 1
ATOM 581 N N . SER A 1 81 ? -10.148 -0.191 -5.933 1.00 92.00 81 SER A N 1
ATOM 582 C CA . SER A 1 81 ? -10.924 -0.042 -7.154 1.00 92.00 81 SER A CA 1
ATOM 583 C C . SER A 1 81 ? -11.738 1.239 -7.104 1.00 92.00 81 SER A C 1
ATOM 585 O O . SER A 1 81 ? -12.053 1.786 -6.041 1.00 92.00 81 SER A O 1
ATOM 587 N N . THR A 1 82 ? -12.043 1.766 -8.277 1.00 89.69 82 THR A N 1
ATOM 588 C CA . THR A 1 82 ? -12.955 2.889 -8.444 1.00 89.69 82 THR A CA 1
ATOM 589 C C . THR A 1 82 ? -14.193 2.453 -9.201 1.00 89.69 82 THR A C 1
ATOM 591 O O . THR A 1 82 ? -14.160 1.542 -10.018 1.00 89.69 82 THR A O 1
ATOM 594 N N . THR A 1 83 ? -15.300 3.144 -8.954 1.00 81.38 83 THR A N 1
ATOM 595 C CA . THR A 1 83 ? -16.481 3.067 -9.817 1.00 81.38 83 THR A CA 1
ATOM 596 C C . THR A 1 83 ? -16.264 3.896 -11.089 1.00 81.38 83 THR A C 1
ATOM 598 O O . THR A 1 83 ? -15.297 4.658 -11.148 1.00 81.38 83 THR A O 1
ATOM 601 N N . PHE A 1 84 ? -17.171 3.763 -12.067 1.00 65.12 84 PHE A N 1
ATOM 602 C CA . PHE A 1 84 ? -17.172 4.294 -13.449 1.00 65.12 84 PHE A CA 1
ATOM 603 C C . PHE A 1 84 ? -16.534 5.678 -13.724 1.00 65.12 84 PHE A C 1
ATOM 605 O O . PHE A 1 84 ? -16.231 6.001 -14.858 1.00 65.12 84 PHE A O 1
ATOM 612 N N . LEU A 1 85 ? -16.289 6.539 -12.740 1.00 72.94 85 LEU A N 1
ATOM 613 C CA . LEU A 1 85 ? -15.678 7.858 -12.960 1.00 72.94 85 LEU A CA 1
ATOM 614 C C . LEU A 1 85 ? -14.366 8.081 -12.192 1.00 72.94 85 LEU A C 1
ATOM 616 O O . LEU A 1 85 ? -13.870 9.205 -12.117 1.00 72.94 85 LEU A O 1
ATOM 620 N N . GLY A 1 86 ? -13.788 7.050 -11.572 1.00 72.50 86 GLY A N 1
ATOM 621 C CA . GLY A 1 86 ? -12.532 7.192 -10.838 1.00 72.50 86 GLY A CA 1
ATOM 622 C C . GLY A 1 86 ? -11.321 6.749 -11.651 1.00 72.50 86 GLY A C 1
ATOM 623 O O . GLY A 1 86 ? -11.237 5.607 -12.080 1.00 72.50 86 GLY A O 1
ATOM 624 N N . GLY A 1 87 ? -10.339 7.636 -11.813 1.00 88.31 87 GLY A N 1
ATOM 625 C CA . GLY A 1 87 ? -9.071 7.299 -12.465 1.00 88.31 87 GLY A CA 1
ATOM 626 C C . GLY A 1 87 ? -8.106 6.497 -11.581 1.00 88.31 87 GLY A C 1
ATOM 627 O O . GLY A 1 87 ? -8.267 6.430 -10.358 1.00 88.31 87 GLY A O 1
ATOM 628 N N . CYS A 1 88 ? -7.031 5.990 -12.198 1.00 89.81 88 CYS A N 1
ATOM 629 C CA . CYS A 1 88 ? -5.960 5.222 -11.546 1.00 89.81 88 CYS A CA 1
ATOM 630 C C . CYS A 1 88 ? -5.435 5.864 -10.261 1.00 89.81 88 CYS A C 1
ATOM 632 O O . CYS A 1 88 ? -5.242 5.188 -9.260 1.00 89.81 88 CYS A O 1
ATOM 634 N N . LYS A 1 89 ? -5.277 7.192 -10.244 1.00 91.06 89 LYS A N 1
ATOM 635 C CA . LYS A 1 89 ? -4.805 7.920 -9.059 1.00 91.06 89 LYS A CA 1
ATOM 636 C C . LYS A 1 89 ? -5.675 7.664 -7.822 1.00 91.06 89 LYS A C 1
ATOM 638 O O . LYS A 1 89 ? -5.154 7.553 -6.717 1.00 91.06 89 LYS A O 1
ATOM 643 N N . LYS A 1 90 ? -6.998 7.587 -7.996 1.00 91.38 90 LYS A N 1
ATOM 644 C CA . LYS A 1 90 ? -7.935 7.342 -6.894 1.00 91.38 90 LYS A CA 1
ATOM 645 C C . LYS A 1 90 ? -7.937 5.863 -6.498 1.00 91.38 90 LYS A C 1
ATOM 647 O O . LYS A 1 90 ? -7.897 5.583 -5.306 1.00 91.38 90 LYS A O 1
ATOM 652 N N . ALA A 1 91 ? -7.893 4.953 -7.473 1.00 93.56 91 ALA A N 1
ATOM 653 C CA . ALA A 1 91 ? -7.774 3.516 -7.223 1.00 93.56 91 ALA A CA 1
ATOM 654 C C . ALA A 1 91 ? -6.495 3.184 -6.436 1.00 93.56 91 ALA A C 1
ATOM 656 O O . ALA A 1 91 ? -6.558 2.513 -5.412 1.00 93.56 91 ALA A O 1
ATOM 657 N N . CYS A 1 92 ? -5.345 3.736 -6.835 1.00 94.19 92 CYS A N 1
ATOM 658 C CA . CYS A 1 92 ? -4.072 3.506 -6.151 1.00 94.19 92 CYS A CA 1
ATOM 659 C C . CYS A 1 92 ? -4.018 4.141 -4.765 1.00 94.19 92 CYS A C 1
ATOM 661 O O . CYS A 1 92 ? -3.393 3.594 -3.861 1.00 94.19 92 CYS A O 1
ATOM 663 N N . ARG A 1 93 ? -4.716 5.262 -4.552 1.00 93.94 93 ARG A N 1
ATOM 664 C CA . ARG A 1 93 ? -4.862 5.815 -3.203 1.00 93.94 93 ARG A CA 1
ATOM 665 C C . ARG A 1 93 ? -5.591 4.833 -2.284 1.00 93.94 93 ARG A C 1
ATOM 667 O O . ARG A 1 93 ? -5.088 4.564 -1.201 1.00 93.94 93 ARG A O 1
ATOM 674 N N . PHE A 1 94 ? -6.708 4.263 -2.734 1.00 94.50 94 PHE A N 1
ATOM 675 C CA . PHE A 1 94 ? -7.422 3.241 -1.963 1.00 94.50 94 PHE A CA 1
ATOM 676 C C . PHE A 1 94 ? -6.581 1.979 -1.761 1.00 94.50 94 PHE A C 1
ATOM 678 O O . PHE A 1 94 ? -6.550 1.446 -0.660 1.00 94.50 94 PHE A O 1
ATOM 685 N N . ALA A 1 95 ? -5.819 1.561 -2.774 1.00 95.94 95 ALA A N 1
ATOM 686 C CA . ALA A 1 95 ? -4.898 0.434 -2.655 1.00 95.94 95 ALA A CA 1
ATOM 687 C C . ALA A 1 95 ? -3.821 0.671 -1.586 1.00 95.94 95 ALA A C 1
ATOM 689 O O . ALA A 1 95 ? -3.486 -0.229 -0.824 1.00 95.94 95 ALA A O 1
ATOM 690 N N . ARG A 1 96 ? -3.292 1.893 -1.489 1.00 94.69 96 ARG A N 1
ATOM 691 C CA . ARG A 1 96 ? -2.324 2.266 -0.449 1.00 94.69 96 ARG A CA 1
ATOM 692 C C . ARG A 1 96 ? -2.962 2.327 0.934 1.00 94.69 96 ARG A C 1
ATOM 694 O O . ARG A 1 96 ? -2.363 1.839 1.884 1.00 94.69 96 ARG A O 1
ATOM 701 N N . GLU A 1 97 ? -4.159 2.895 1.054 1.00 94.94 97 GLU A N 1
ATOM 702 C CA . GLU A 1 97 ? -4.915 2.921 2.316 1.00 94.94 97 GLU A CA 1
ATOM 703 C C . GLU A 1 97 ? -5.214 1.496 2.813 1.00 94.94 97 GLU A C 1
ATOM 705 O O . GLU A 1 97 ? -5.014 1.199 3.991 1.00 94.94 97 GLU A O 1
ATOM 710 N N . ASP A 1 98 ? -5.585 0.589 1.907 1.00 95.62 98 ASP A N 1
ATOM 711 C CA . ASP A 1 98 ? -5.766 -0.834 2.202 1.00 95.62 98 ASP A CA 1
ATOM 712 C C . ASP A 1 98 ? -4.451 -1.492 2.664 1.00 95.62 98 ASP A C 1
ATOM 714 O O . ASP A 1 98 ? -4.435 -2.168 3.693 1.00 95.62 98 ASP A O 1
ATOM 718 N N . ALA A 1 99 ? -3.321 -1.231 1.993 1.00 93.94 99 ALA A N 1
ATOM 719 C CA . ALA A 1 99 ? -2.011 -1.728 2.431 1.00 93.94 99 ALA A CA 1
ATOM 720 C C . ALA A 1 99 ? -1.634 -1.216 3.835 1.00 93.94 99 ALA A C 1
ATOM 722 O O . ALA A 1 99 ? -1.178 -1.987 4.677 1.00 93.94 99 ALA A O 1
ATOM 723 N N . VAL A 1 100 ? -1.872 0.067 4.120 1.00 94.12 100 VAL A N 1
ATOM 724 C CA . VAL A 1 100 ? -1.635 0.662 5.445 1.00 94.12 100 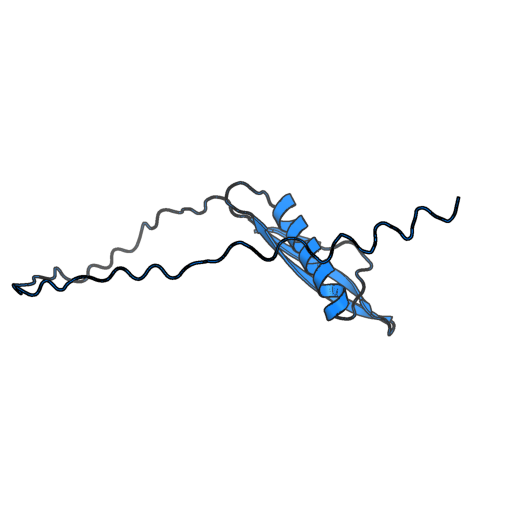VAL A CA 1
ATOM 725 C C . VAL A 1 100 ? -2.522 0.006 6.504 1.00 94.12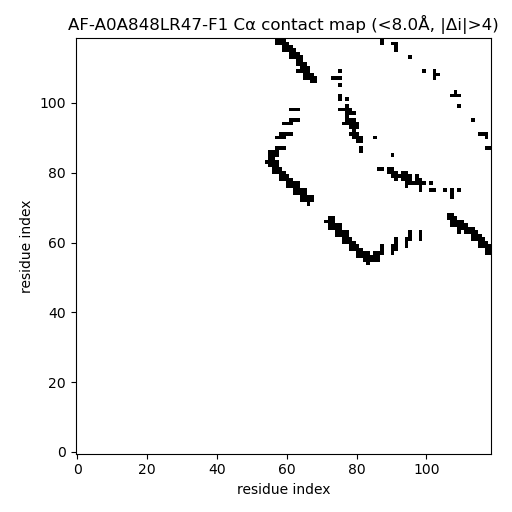 100 VAL A C 1
ATOM 727 O O . VAL A 1 100 ? -2.038 -0.312 7.584 1.00 94.12 100 VAL A O 1
ATOM 730 N N . SER A 1 101 ? -3.793 -0.274 6.203 1.00 94.25 101 SER A N 1
ATOM 731 C CA . SER A 1 101 ? -4.696 -0.941 7.155 1.00 94.25 101 SER A CA 1
ATOM 732 C C . SER A 1 101 ? -4.241 -2.360 7.525 1.00 94.25 101 SER A C 1
ATOM 734 O O . SER A 1 101 ? -4.449 -2.821 8.645 1.00 94.25 101 SER A O 1
ATOM 736 N N . LYS A 1 102 ? -3.557 -3.046 6.602 1.00 93.88 102 LYS A N 1
ATOM 737 C CA . LYS A 1 102 ? -3.052 -4.414 6.788 1.00 93.88 102 LYS A CA 1
ATOM 738 C C . LYS A 1 102 ? -1.716 -4.473 7.528 1.00 93.88 102 LYS A C 1
ATOM 740 O O . LYS A 1 102 ? -1.300 -5.557 7.935 1.00 93.88 102 LYS A O 1
ATOM 745 N N . GLN A 1 103 ? -1.056 -3.336 7.725 1.00 92.44 103 GLN A N 1
ATOM 746 C CA . GLN A 1 103 ? 0.293 -3.262 8.285 1.00 92.44 103 GLN A CA 1
ATOM 747 C C . GLN A 1 103 ? 0.363 -3.779 9.729 1.00 92.44 103 GLN A C 1
ATOM 749 O O . GLN A 1 103 ? 1.236 -4.581 10.063 1.00 92.44 103 GLN A O 1
ATOM 754 N N . GLU A 1 104 ? -0.627 -3.426 10.553 1.00 89.56 104 GLU A N 1
ATOM 755 C CA . GLU A 1 104 ? -0.715 -3.878 11.945 1.00 89.56 104 GLU A CA 1
ATOM 756 C C . GLU A 1 104 ? -1.009 -5.378 12.021 1.00 89.56 104 GLU A C 1
ATOM 758 O O . GLU A 1 104 ? -0.331 -6.109 12.741 1.00 89.56 104 GLU A O 1
ATOM 763 N N . ALA A 1 105 ? -1.953 -5.859 11.204 1.00 91.56 105 ALA A N 1
ATOM 764 C CA . ALA A 1 105 ? -2.311 -7.275 11.138 1.00 91.56 105 ALA A CA 1
ATOM 765 C C . ALA A 1 105 ? -1.145 -8.165 10.667 1.00 91.56 105 ALA A C 1
ATOM 767 O O . ALA A 1 105 ? -1.052 -9.325 11.060 1.00 91.56 105 ALA A O 1
ATOM 768 N N . GLN A 1 106 ? -0.247 -7.630 9.835 1.00 90.75 106 GLN A N 1
ATOM 769 C CA . GLN A 1 106 ? 0.922 -8.344 9.312 1.00 90.75 106 GLN A CA 1
ATOM 770 C C . GLN A 1 106 ? 2.208 -8.100 10.122 1.00 90.75 106 GLN A C 1
ATOM 772 O O . GLN A 1 106 ? 3.263 -8.638 9.764 1.00 90.75 106 GLN A O 1
ATOM 777 N N . GLY A 1 107 ? 2.138 -7.296 11.191 1.00 92.25 107 GLY A N 1
ATOM 778 C CA . GLY A 1 107 ? 3.290 -6.924 12.018 1.00 92.25 107 GLY A CA 1
ATOM 779 C C . GLY A 1 107 ? 4.407 -6.240 11.223 1.00 92.25 107 GLY A C 1
ATOM 780 O O . GLY A 1 107 ? 5.582 -6.406 11.545 1.00 92.25 107 GLY A O 1
ATOM 781 N N . CYS A 1 108 ? 4.045 -5.540 10.150 1.00 93.88 108 CYS A N 1
ATOM 782 C CA . CYS A 1 108 ? 4.951 -4.951 9.175 1.00 93.88 108 CYS A CA 1
ATOM 783 C C . CYS A 1 108 ? 4.716 -3.443 9.135 1.00 93.88 108 CYS A C 1
ATOM 785 O O . CYS A 1 108 ? 3.597 -3.014 8.892 1.00 93.88 108 CYS A O 1
ATOM 787 N N . THR A 1 109 ? 5.750 -2.633 9.345 1.00 94.50 109 THR A N 1
ATOM 788 C CA . THR A 1 109 ? 5.651 -1.172 9.239 1.00 94.50 109 THR A CA 1
ATOM 789 C C . THR A 1 109 ? 6.139 -0.739 7.867 1.00 94.50 109 THR A C 1
ATOM 791 O O . THR A 1 109 ? 7.291 -0.997 7.512 1.00 94.50 109 THR A O 1
ATOM 794 N N . ILE A 1 110 ? 5.286 -0.066 7.092 1.00 93.44 110 ILE A N 1
ATOM 795 C CA . ILE A 1 110 ? 5.663 0.466 5.776 1.00 93.44 110 ILE A CA 1
ATOM 796 C C . ILE A 1 110 ? 6.774 1.505 5.963 1.00 93.44 110 ILE A C 1
ATOM 798 O O . ILE A 1 110 ? 6.609 2.478 6.697 1.00 93.44 110 ILE A O 1
ATOM 802 N N . SER A 1 111 ? 7.917 1.291 5.312 1.00 88.31 111 SER A N 1
ATOM 803 C CA . SER A 1 111 ? 9.133 2.093 5.517 1.00 88.31 111 SER A CA 1
ATOM 804 C C . SER A 1 111 ? 9.520 2.938 4.305 1.00 88.31 111 SER A C 1
ATOM 806 O O . SER A 1 111 ? 10.356 3.832 4.416 1.00 88.31 111 SER A O 1
ATOM 808 N N . SER A 1 112 ? 8.936 2.662 3.138 1.00 85.44 112 SER A N 1
ATOM 809 C CA . SER A 1 112 ? 9.343 3.256 1.863 1.00 85.44 112 SER A CA 1
ATOM 810 C C . SER A 1 112 ? 8.157 3.482 0.923 1.00 85.44 112 SER A C 1
ATOM 812 O O . SER A 1 112 ? 7.022 3.106 1.219 1.00 85.44 112 SER A O 1
ATOM 814 N N . ALA A 1 113 ? 8.415 4.149 -0.206 1.00 90.19 113 ALA A N 1
ATOM 815 C CA . ALA A 1 113 ? 7.393 4.441 -1.203 1.00 90.19 113 ALA A CA 1
ATOM 816 C C . ALA A 1 113 ? 6.823 3.151 -1.819 1.00 90.19 113 ALA A C 1
ATOM 818 O O . ALA A 1 113 ? 7.570 2.256 -2.213 1.00 90.19 113 ALA A O 1
ATOM 819 N N . CYS A 1 114 ? 5.496 3.083 -1.933 1.00 93.31 114 CYS A N 1
ATOM 820 C CA . CYS A 1 114 ? 4.815 1.954 -2.558 1.00 93.31 114 CYS A CA 1
ATOM 821 C C . CYS A 1 114 ? 4.873 2.030 -4.087 1.00 93.31 114 CYS A C 1
ATOM 823 O O . CYS A 1 114 ? 4.747 3.117 -4.666 1.00 93.31 114 CYS A O 1
ATOM 825 N N . SER A 1 115 ? 5.009 0.862 -4.713 1.00 95.31 115 SER A N 1
ATOM 826 C CA . SER A 1 115 ? 4.905 0.679 -6.160 1.00 95.31 115 SER A CA 1
ATOM 827 C C . SER A 1 115 ? 3.458 0.380 -6.539 1.00 95.31 115 SER A C 1
ATOM 829 O O . SER A 1 115 ? 2.867 -0.558 -6.001 1.00 95.31 115 SER A O 1
ATOM 831 N N . ASP A 1 116 ? 2.907 1.164 -7.462 1.00 95.69 116 ASP A N 1
ATOM 832 C CA . ASP A 1 116 ? 1.519 1.048 -7.900 1.00 95.69 116 ASP A CA 1
ATOM 833 C C . ASP A 1 116 ? 1.444 0.462 -9.315 1.00 95.69 116 ASP A C 1
ATOM 835 O O . ASP A 1 116 ? 2.145 0.913 -10.222 1.00 95.69 116 ASP A O 1
ATOM 839 N N . VAL A 1 117 ? 0.533 -0.486 -9.521 1.00 95.44 117 VAL A N 1
ATOM 840 C CA . VAL A 1 117 ? 0.165 -1.018 -10.838 1.00 95.44 117 VAL A CA 1
ATOM 841 C C . VAL A 1 117 ? -1.327 -0.796 -11.033 1.00 95.44 117 VAL A C 1
ATOM 843 O O . VAL A 1 117 ? -2.126 -1.306 -10.250 1.00 95.44 117 VAL A O 1
ATOM 846 N N . CYS A 1 118 ? -1.702 -0.030 -12.059 1.00 92.56 118 CYS A N 1
ATOM 847 C CA . CYS A 1 118 ? -3.100 0.248 -12.387 1.00 92.56 118 CYS A CA 1
ATOM 848 C C . CYS A 1 118 ? -3.540 -0.500 -13.650 1.00 92.56 118 CYS A C 1
ATOM 850 O O . CYS A 1 118 ? -2.797 -0.515 -14.634 1.00 92.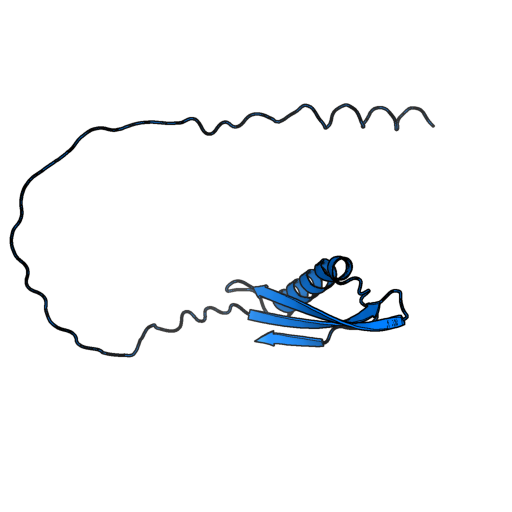56 118 CYS A O 1
ATOM 852 N N . SER A 1 119 ? -4.756 -1.047 -13.622 1.00 87.88 119 SER A N 1
ATOM 853 C CA . SER A 1 119 ? -5.472 -1.647 -14.753 1.00 87.88 119 SER A CA 1
ATOM 854 C C . SER A 1 119 ? -6.819 -0.957 -14.989 1.00 87.88 119 SER A C 1
ATOM 856 O O . SER A 1 119 ? -7.550 -0.672 -14.013 1.00 87.88 119 SER A O 1
#

Nearest PDB structures (foldseek):
  3vow-assembly2_B  TM=4.944E-01  e=6.973E-01  Homo sapiens
  6r99-assembly1_A  TM=6.218E-01  e=2.440E+00  Homo sapiens
  4j4j-assembly1_A  TM=4.395E-01  e=2.598E+00  Homo sapiens
  8fzt-assembly1_E  TM=2.233E-01  e=1.676E+00  Streptococcus pyogenes
  2ich-assembly1_A  TM=3.840E-01  e=4.027E+00  Nitrosomonas europaea

Radius of gyration: 27.92 Å; Cα contacts (8 Å, |Δi|>4): 167; chains: 1; bounding box: 70×51×67 Å